Protein AF-A0A967WCG2-F1 (afdb_monomer)

Mean predicted aligned error: 3.43 Å

Structure (mmCIF, N/CA/C/O backbone):
data_AF-A0A967WCG2-F1
#
_entry.id   AF-A0A967WCG2-F1
#
loop_
_atom_site.group_PDB
_atom_site.id
_atom_site.type_symbol
_atom_site.label_atom_id
_atom_site.label_alt_id
_atom_site.label_comp_id
_atom_site.label_asym_id
_atom_site.label_entity_id
_atom_site.label_seq_id
_atom_site.pdbx_PDB_ins_code
_atom_site.Cartn_x
_atom_site.Cartn_y
_atom_site.Cartn_z
_atom_site.occupancy
_atom_site.B_iso_or_equiv
_atom_site.auth_seq_id
_atom_site.auth_comp_id
_atom_site.auth_asym_id
_atom_site.auth_atom_id
_atom_site.pdbx_PDB_model_num
ATOM 1 N N . MET A 1 1 ? -3.366 10.235 13.970 1.00 57.12 1 MET A N 1
ATOM 2 C CA . MET A 1 1 ? -2.874 9.000 13.321 1.00 57.12 1 MET A CA 1
ATOM 3 C C . MET A 1 1 ? -3.651 8.831 12.025 1.00 57.12 1 MET A C 1
ATOM 5 O O . MET A 1 1 ? -4.865 8.698 12.101 1.00 57.12 1 MET A O 1
ATOM 9 N N . ALA A 1 2 ? -3.010 8.928 10.862 1.00 83.25 2 ALA A N 1
ATOM 10 C CA . ALA A 1 2 ? -3.697 8.723 9.587 1.00 83.25 2 ALA A CA 1
ATOM 11 C C . ALA A 1 2 ? -3.702 7.225 9.241 1.00 83.25 2 ALA A C 1
ATOM 13 O O . ALA A 1 2 ? -2.675 6.559 9.354 1.00 83.25 2 ALA A O 1
ATOM 14 N N . VAL A 1 3 ? -4.855 6.692 8.840 1.00 90.69 3 VAL A N 1
ATOM 15 C CA . VAL A 1 3 ? -5.004 5.334 8.297 1.00 90.69 3 VAL A CA 1
ATOM 16 C C . VAL A 1 3 ? -5.283 5.438 6.801 1.00 90.69 3 VAL A C 1
ATOM 18 O O . VAL A 1 3 ? -5.854 6.424 6.339 1.00 90.69 3 VAL A O 1
ATOM 21 N N . CYS A 1 4 ? -4.855 4.445 6.021 1.00 95.12 4 CYS A N 1
ATOM 22 C CA . CYS A 1 4 ? -5.143 4.422 4.591 1.00 95.12 4 CYS A CA 1
ATOM 23 C C . CYS A 1 4 ? -6.662 4.444 4.361 1.00 95.12 4 CYS A C 1
ATOM 25 O O . CYS A 1 4 ? -7.371 3.564 4.843 1.00 95.12 4 CYS A O 1
ATOM 27 N N . SER A 1 5 ? -7.141 5.415 3.584 1.00 93.88 5 SER A N 1
ATOM 28 C CA . SER A 1 5 ? -8.550 5.550 3.187 1.00 93.88 5 SER A CA 1
ATOM 29 C C . SER A 1 5 ? -8.952 4.597 2.063 1.00 93.88 5 SER A C 1
ATOM 31 O O . SER A 1 5 ? -10.088 4.621 1.605 1.00 93.88 5 SER A O 1
ATOM 33 N N . GLN A 1 6 ? -8.014 3.774 1.581 1.00 95.00 6 GLN A N 1
ATOM 34 C CA . GLN A 1 6 ? -8.234 2.860 0.465 1.00 95.00 6 GLN A CA 1
ATOM 35 C C . GLN A 1 6 ? -8.649 3.589 -0.834 1.00 95.00 6 GLN A C 1
ATOM 37 O O . GLN A 1 6 ? -9.291 2.985 -1.692 1.00 95.00 6 GLN A O 1
ATOM 42 N N . CYS A 1 7 ? -8.249 4.859 -1.017 1.00 95.62 7 CYS A N 1
ATOM 43 C CA . CYS A 1 7 ? -8.609 5.677 -2.188 1.00 95.62 7 CYS A CA 1
ATOM 44 C C . CYS A 1 7 ? -8.174 5.049 -3.520 1.00 95.62 7 CYS A C 1
ATOM 46 O O . CYS A 1 7 ? -8.953 5.024 -4.463 1.00 95.62 7 CYS A O 1
ATOM 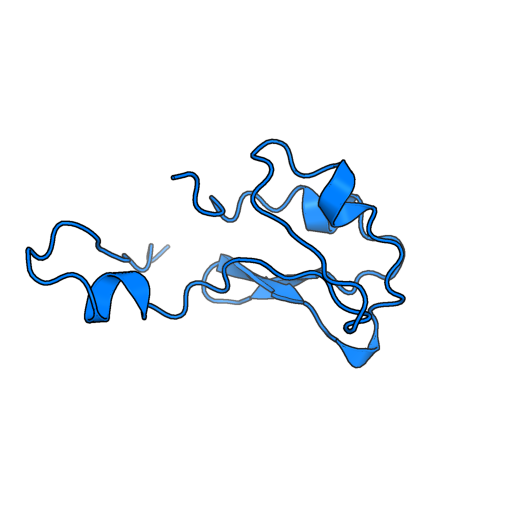48 N N . GLY A 1 8 ? -6.991 4.432 -3.564 1.00 96.44 8 GLY A N 1
ATOM 49 C CA . GLY A 1 8 ? -6.513 3.692 -4.732 1.00 96.44 8 GLY A CA 1
ATOM 50 C C . GLY A 1 8 ? -5.570 4.452 -5.659 1.00 96.44 8 GLY A C 1
ATOM 51 O O . GLY A 1 8 ? -5.076 3.821 -6.574 1.00 96.44 8 GLY A O 1
ATOM 52 N N . GLU A 1 9 ? -5.214 5.713 -5.398 1.00 97.25 9 GLU A N 1
ATOM 53 C CA . GLU A 1 9 ? -4.259 6.464 -6.249 1.00 97.25 9 GLU A CA 1
ATOM 54 C C . GLU A 1 9 ? -2.897 5.765 -6.403 1.00 97.25 9 GLU A C 1
ATOM 56 O O . GLU A 1 9 ? -2.209 5.890 -7.412 1.00 97.25 9 GLU A O 1
ATOM 61 N N . CYS A 1 10 ? -2.513 4.948 -5.418 1.00 97.88 10 CYS A N 1
ATOM 62 C CA . CYS A 1 10 ? -1.315 4.127 -5.508 1.00 97.88 10 CYS A CA 1
ATOM 63 C C . CYS A 1 10 ? -1.382 3.042 -6.603 1.00 97.88 10 CYS A C 1
ATOM 65 O O . CYS A 1 10 ? -0.332 2.588 -7.054 1.00 97.88 10 CYS A O 1
ATOM 67 N N . ILE A 1 11 ? -2.584 2.624 -7.015 1.00 98.31 11 ILE A N 1
ATOM 68 C CA . ILE A 1 11 ? -2.815 1.693 -8.128 1.00 98.31 11 ILE A CA 1
ATOM 69 C C . ILE A 1 11 ? -2.433 2.375 -9.443 1.00 98.31 11 ILE A C 1
ATOM 71 O O . ILE A 1 11 ? -1.667 1.799 -10.212 1.00 98.31 11 ILE A O 1
ATOM 75 N N . ASP A 1 12 ? -2.889 3.611 -9.652 1.00 97.38 12 ASP A N 1
ATOM 76 C CA . ASP A 1 12 ? -2.712 4.349 -10.910 1.00 97.38 12 ASP A CA 1
ATOM 77 C C . ASP A 1 12 ? -1.240 4.665 -11.206 1.00 97.38 12 ASP A C 1
ATOM 79 O O . ASP A 1 12 ? -0.816 4.698 -12.359 1.00 97.38 12 ASP A O 1
ATOM 83 N N . VAL A 1 13 ? -0.434 4.843 -10.157 1.00 98.12 13 VAL A N 1
ATOM 84 C CA . VAL A 1 13 ? 1.007 5.126 -10.270 1.00 98.12 13 VAL A CA 1
ATOM 85 C C . VAL A 1 13 ? 1.885 3.872 -10.238 1.00 98.12 13 VAL A C 1
ATOM 87 O O . VAL A 1 13 ? 3.109 3.992 -10.272 1.00 98.12 13 VAL A O 1
ATOM 90 N N . CYS A 1 14 ? 1.316 2.668 -10.103 1.00 98.38 14 CYS A N 1
ATOM 91 C CA . CYS A 1 14 ? 2.097 1.436 -9.981 1.00 98.38 14 CYS A CA 1
ATOM 92 C C . CYS A 1 14 ? 2.556 0.938 -11.364 1.00 98.38 14 CYS A C 1
ATOM 94 O O . CYS A 1 14 ? 1.749 0.360 -12.093 1.00 98.38 14 CYS A O 1
ATOM 96 N N . PRO A 1 15 ? 3.852 1.049 -11.724 1.00 97.88 15 PRO A N 1
ATOM 97 C CA . PRO A 1 15 ? 4.303 0.743 -13.084 1.00 97.88 15 PRO A CA 1
ATOM 98 C C . PRO A 1 15 ? 4.224 -0.749 -13.435 1.00 97.88 15 PRO A C 1
ATOM 100 O O . PRO A 1 15 ? 4.202 -1.103 -14.609 1.00 97.88 15 PRO A O 1
ATOM 103 N N . THR A 1 16 ? 4.189 -1.637 -12.436 1.00 98.06 16 THR A N 1
ATOM 104 C CA . THR A 1 16 ? 4.109 -3.091 -12.647 1.00 98.06 16 THR A CA 1
ATOM 105 C C . THR A 1 16 ? 2.696 -3.651 -12.501 1.00 98.06 16 THR A C 1
ATOM 107 O O . THR A 1 16 ? 2.497 -4.851 -12.675 1.00 98.06 16 THR A O 1
ATOM 110 N N . GLY A 1 17 ? 1.712 -2.822 -12.132 1.00 97.81 17 GLY A N 1
ATOM 111 C CA . GLY A 1 17 ? 0.358 -3.293 -11.822 1.00 97.81 17 GLY A CA 1
ATOM 112 C C . GLY A 1 17 ? 0.282 -4.208 -10.589 1.00 97.81 17 GLY A C 1
ATOM 113 O O . GLY A 1 17 ? -0.659 -4.989 -10.447 1.00 97.81 17 GLY A O 1
ATOM 114 N N . ALA A 1 18 ? 1.269 -4.148 -9.684 1.00 98.44 18 ALA A N 1
ATOM 115 C CA . ALA A 1 18 ? 1.288 -4.967 -8.470 1.00 98.44 18 ALA A CA 1
ATOM 116 C C . ALA A 1 18 ? 0.207 -4.567 -7.450 1.00 98.44 18 ALA A C 1
ATOM 118 O O . ALA A 1 18 ? -0.161 -5.380 -6.600 1.00 98.44 18 ALA A O 1
ATOM 119 N N . LEU A 1 19 ? -0.293 -3.332 -7.504 1.00 98.38 19 LEU A N 1
ATOM 120 C CA . LEU A 1 19 ? -1.370 -2.842 -6.646 1.00 98.38 19 LEU A CA 1
ATOM 121 C C . LEU A 1 19 ? -2.726 -3.020 -7.334 1.00 98.38 19 LEU A C 1
ATOM 123 O O . LEU A 1 19 ? -2.870 -2.729 -8.515 1.00 98.38 19 LEU A O 1
ATOM 127 N N . TYR A 1 20 ? -3.724 -3.501 -6.595 1.00 98.00 20 TYR A N 1
ATOM 128 C CA . TYR A 1 20 ? -5.069 -3.752 -7.121 1.00 98.00 20 TYR A CA 1
ATOM 129 C C . TYR A 1 20 ? -6.120 -3.654 -6.016 1.00 98.00 20 TYR A C 1
ATOM 131 O O . TYR A 1 20 ? -5.799 -3.784 -4.836 1.00 98.00 20 TYR A O 1
ATOM 139 N N . ARG A 1 21 ? -7.386 -3.450 -6.384 1.00 97.38 21 ARG A N 1
ATOM 140 C CA . ARG A 1 21 ? -8.512 -3.481 -5.443 1.00 97.38 21 ARG A CA 1
ATOM 141 C C . ARG A 1 21 ? -9.124 -4.881 -5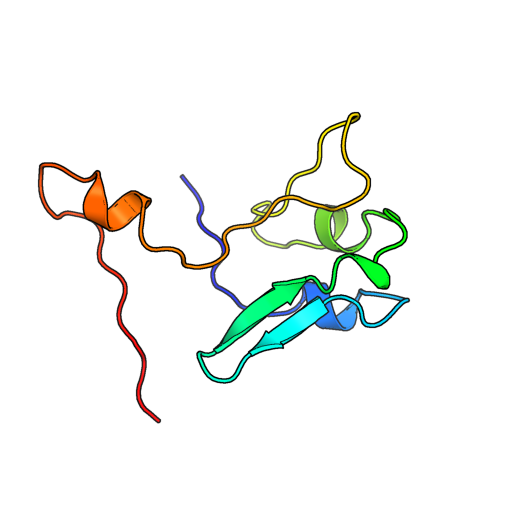.408 1.00 97.38 21 ARG A C 1
ATOM 143 O O . ARG A 1 21 ? -9.422 -5.444 -6.459 1.00 97.38 21 ARG A O 1
ATOM 150 N N . ASP A 1 22 ? -9.276 -5.456 -4.218 1.00 95.75 22 ASP A N 1
ATOM 151 C CA . ASP A 1 22 ? -9.962 -6.739 -4.043 1.00 95.75 22 ASP A CA 1
ATOM 152 C C . ASP A 1 22 ? -11.494 -6.579 -4.010 1.00 95.75 22 ASP A C 1
ATOM 154 O O . ASP A 1 22 ? -12.031 -5.471 -4.057 1.00 95.75 22 ASP A O 1
ATOM 158 N N . LYS A 1 23 ? -12.211 -7.707 -3.924 1.00 92.81 23 LYS A N 1
ATOM 159 C CA . LYS A 1 23 ? -13.684 -7.729 -3.885 1.00 92.81 23 LYS A CA 1
ATOM 160 C C . LYS A 1 23 ? -14.278 -7.032 -2.655 1.00 92.81 23 LYS A C 1
ATOM 162 O O . LYS A 1 23 ? -15.439 -6.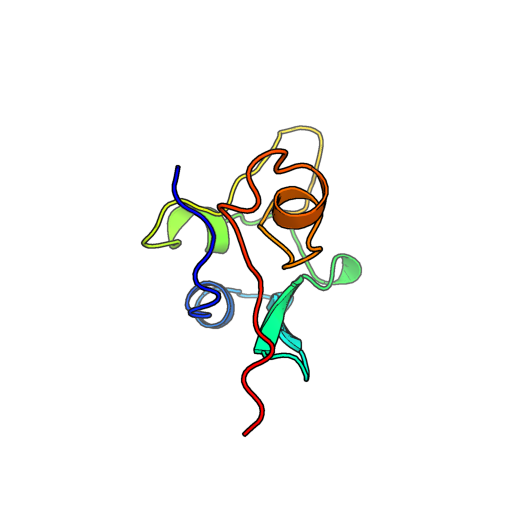654 -2.696 1.00 92.81 23 LYS A O 1
ATOM 167 N N . ALA A 1 24 ? -13.502 -6.869 -1.584 1.00 90.94 24 ALA A N 1
ATOM 168 C CA . ALA A 1 24 ? -13.908 -6.154 -0.377 1.00 90.94 24 ALA A CA 1
ATOM 169 C C . ALA A 1 24 ? -13.562 -4.654 -0.448 1.00 90.94 24 ALA A C 1
ATOM 171 O O . ALA A 1 24 ? -13.648 -3.946 0.553 1.00 90.94 24 ALA A O 1
ATOM 172 N N . GLY A 1 25 ? -13.118 -4.161 -1.609 1.00 92.88 25 GLY A N 1
ATOM 173 C CA . GLY A 1 25 ? -12.725 -2.769 -1.798 1.00 92.88 25 GLY A CA 1
ATOM 174 C C . GLY A 1 25 ? -11.348 -2.4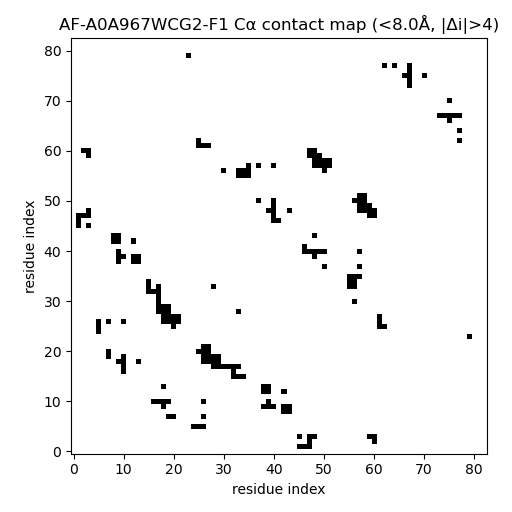33 -1.222 1.00 92.88 25 GLY A C 1
ATOM 175 O O . GLY A 1 25 ? -10.935 -1.271 -1.274 1.00 92.88 25 GLY A O 1
ATOM 176 N N . VAL A 1 26 ? -10.599 -3.410 -0.705 1.00 95.38 26 VAL A N 1
ATOM 177 C CA . VAL A 1 26 ? -9.295 -3.181 -0.081 1.00 95.38 26 VAL A CA 1
ATOM 178 C C . VAL A 1 26 ? -8.215 -3.167 -1.161 1.00 95.38 26 VAL A C 1
ATOM 180 O O . VAL A 1 26 ? -8.083 -4.097 -1.950 1.00 95.38 26 VAL A O 1
ATOM 183 N N . VAL A 1 27 ? -7.402 -2.112 -1.190 1.00 97.12 27 VAL A N 1
ATOM 184 C CA . VAL A 1 27 ? -6.193 -2.056 -2.009 1.00 97.12 27 VAL A CA 1
ATOM 185 C C . VAL A 1 27 ? -5.165 -3.046 -1.458 1.00 97.12 27 VAL A C 1
ATOM 187 O O . VAL A 1 27 ? -4.741 -2.936 -0.303 1.00 97.12 27 VAL A O 1
ATOM 190 N N . ARG A 1 28 ? -4.766 -4.010 -2.282 1.00 97.88 28 ARG A N 1
ATOM 191 C CA . ARG A 1 28 ? -3.815 -5.086 -1.990 1.00 97.88 28 ARG A CA 1
ATOM 192 C C . ARG A 1 28 ? -2.572 -4.949 -2.854 1.00 97.88 28 ARG A C 1
ATOM 194 O O . ARG A 1 28 ? -2.619 -4.379 -3.939 1.00 97.88 28 ARG A O 1
ATOM 201 N N . LEU A 1 29 ? -1.477 -5.532 -2.373 1.00 97.94 29 LEU A N 1
ATOM 202 C CA . LEU A 1 29 ? -0.220 -5.651 -3.100 1.00 97.94 29 LEU A CA 1
ATOM 203 C C . LEU A 1 29 ? 0.036 -7.117 -3.453 1.00 97.94 29 LEU A C 1
ATOM 205 O O . LEU A 1 29 ? 0.062 -7.989 -2.583 1.00 97.94 29 LEU A O 1
ATOM 209 N N . LYS A 1 30 ? 0.277 -7.385 -4.730 1.00 98.06 30 LYS A N 1
ATOM 210 C CA . LYS A 1 30 ? 0.750 -8.670 -5.229 1.00 98.06 30 LYS A CA 1
ATOM 211 C C . LYS A 1 30 ? 2.277 -8.688 -5.170 1.00 98.06 30 LYS A C 1
ATOM 213 O O . LYS A 1 30 ? 2.947 -8.260 -6.102 1.00 98.06 30 LYS A O 1
ATOM 218 N N . LYS A 1 31 ? 2.812 -9.189 -4.054 1.00 96.88 31 LYS A N 1
ATOM 219 C CA . LYS A 1 31 ? 4.249 -9.170 -3.726 1.00 96.88 31 LYS A CA 1
ATOM 220 C C . LYS A 1 31 ? 5.163 -9.628 -4.866 1.00 96.88 31 LYS A C 1
ATOM 222 O O . LYS A 1 31 ? 6.090 -8.919 -5.218 1.00 96.88 31 LYS A O 1
ATOM 227 N N . LYS A 1 32 ? 4.820 -10.747 -5.513 1.00 97.69 32 LYS A N 1
ATOM 228 C CA . LYS A 1 32 ? 5.595 -11.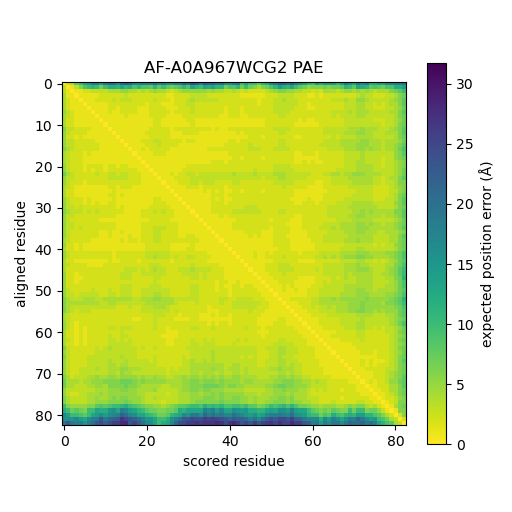328 -6.624 1.00 97.69 32 LYS A CA 1
ATOM 229 C C . LYS A 1 32 ? 5.800 -10.408 -7.839 1.00 97.69 32 LYS A C 1
ATOM 231 O O . LYS A 1 32 ? 6.726 -10.638 -8.600 1.00 97.69 32 LYS A O 1
ATOM 236 N N . ASP A 1 33 ? 4.944 -9.401 -8.016 1.00 98.19 33 ASP A N 1
ATOM 237 C CA . ASP A 1 33 ? 5.005 -8.464 -9.146 1.00 98.19 33 ASP A CA 1
ATOM 238 C C . ASP A 1 33 ? 5.548 -7.085 -8.700 1.00 98.19 33 ASP A C 1
ATOM 240 O O . ASP A 1 33 ? 5.686 -6.161 -9.505 1.00 98.19 33 ASP A O 1
ATOM 244 N N . CYS A 1 34 ? 5.835 -6.910 -7.405 1.00 98.19 34 CYS A N 1
ATOM 245 C CA . CYS A 1 34 ? 6.385 -5.679 -6.855 1.00 98.19 34 CYS A CA 1
ATOM 246 C C . CYS A 1 34 ? 7.906 -5.658 -7.022 1.00 98.19 34 CYS A C 1
ATOM 248 O O . CYS A 1 34 ? 8.600 -6.565 -6.579 1.00 98.19 34 CYS A O 1
ATOM 250 N N . VAL A 1 35 ? 8.423 -4.583 -7.612 1.00 97.88 35 VAL A N 1
ATOM 251 C CA . VAL A 1 35 ? 9.868 -4.387 -7.830 1.00 97.88 35 VAL A CA 1
ATOM 252 C C . VAL A 1 35 ? 10.499 -3.404 -6.841 1.00 97.88 35 VAL A C 1
ATOM 254 O O . VAL A 1 35 ? 11.636 -2.995 -7.028 1.00 97.88 35 VAL A O 1
ATOM 257 N N . GLY A 1 36 ? 9.753 -2.958 -5.824 1.00 97.31 36 GLY A N 1
ATOM 258 C CA . GLY A 1 36 ? 10.272 -2.032 -4.813 1.00 97.31 36 GLY A CA 1
ATOM 259 C C . GLY A 1 36 ? 10.642 -0.638 -5.334 1.00 97.31 36 GLY A C 1
ATOM 260 O O . GLY A 1 36 ? 11.495 0.019 -4.758 1.00 97.31 36 GLY A O 1
ATOM 261 N N . CYS A 1 37 ? 10.001 -0.147 -6.403 1.00 97.81 37 CYS A N 1
ATOM 262 C CA . CYS A 1 37 ? 10.264 1.202 -6.939 1.00 97.81 37 CYS A CA 1
ATOM 263 C C . CYS A 1 37 ? 9.785 2.349 -6.028 1.00 97.81 37 CYS A C 1
ATOM 265 O O . CYS A 1 37 ? 10.136 3.502 -6.253 1.00 97.81 37 CYS A O 1
ATOM 267 N N . LEU A 1 38 ? 8.943 2.041 -5.035 1.00 97.69 38 LEU A N 1
ATOM 268 C CA . LEU A 1 38 ? 8.395 2.975 -4.046 1.00 97.69 38 LEU A CA 1
ATOM 269 C C . LEU A 1 38 ? 7.625 4.188 -4.609 1.00 97.69 38 LEU A C 1
ATOM 271 O O . LEU A 1 38 ? 7.244 5.060 -3.831 1.00 97.69 38 LEU A O 1
ATOM 275 N N . SER A 1 39 ? 7.276 4.229 -5.902 1.00 97.94 39 SER A N 1
ATOM 276 C CA . SER A 1 39 ? 6.440 5.304 -6.477 1.00 97.94 39 SER A CA 1
ATOM 277 C C . SER A 1 39 ? 5.148 5.487 -5.682 1.00 9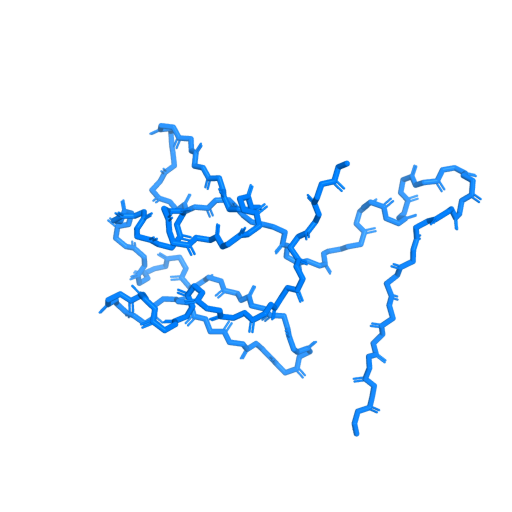7.94 39 SER A C 1
ATOM 279 O O . SER A 1 39 ? 4.783 6.582 -5.277 1.00 97.94 39 SER A O 1
ATOM 281 N N . CYS A 1 40 ? 4.506 4.375 -5.347 1.00 98.19 40 CYS A N 1
ATOM 282 C CA . CYS A 1 40 ? 3.290 4.351 -4.555 1.00 98.19 40 CYS A CA 1
ATOM 283 C C . CYS A 1 40 ? 3.447 4.936 -3.129 1.00 98.19 40 CYS A C 1
ATOM 285 O O . CYS A 1 40 ? 2.472 5.443 -2.577 1.00 98.19 40 CYS A O 1
ATOM 287 N N . VAL A 1 41 ? 4.651 4.900 -2.544 1.00 97.75 41 VAL A N 1
ATOM 288 C CA . VAL A 1 41 ? 4.962 5.556 -1.263 1.00 97.75 41 VAL A CA 1
ATOM 289 C C . VAL A 1 41 ? 5.042 7.067 -1.459 1.00 97.75 41 VAL A C 1
ATOM 291 O O . VAL A 1 41 ? 4.370 7.804 -0.745 1.00 97.75 41 VAL A O 1
ATOM 294 N N . GLY A 1 42 ? 5.806 7.522 -2.457 1.00 97.00 42 GLY A N 1
ATOM 295 C CA . GLY A 1 42 ? 6.000 8.951 -2.730 1.00 97.00 42 GLY A CA 1
ATOM 296 C C . GLY A 1 42 ? 4.733 9.681 -3.188 1.00 97.00 42 GLY A C 1
ATOM 297 O O . GLY A 1 42 ? 4.536 10.837 -2.836 1.00 97.00 42 GLY A O 1
ATOM 298 N N . PHE A 1 43 ? 3.855 9.003 -3.930 1.00 96.94 43 PHE A N 1
ATOM 299 C CA . PHE A 1 43 ? 2.606 9.577 -4.445 1.00 96.94 43 PHE A CA 1
ATOM 300 C C . PHE A 1 43 ? 1.416 9.450 -3.483 1.00 96.94 43 PHE A C 1
ATOM 302 O O . PHE A 1 43 ? 0.334 9.929 -3.799 1.00 96.94 43 PHE A O 1
ATOM 309 N N . CYS A 1 44 ? 1.562 8.799 -2.323 1.00 97.50 44 CYS A N 1
ATOM 310 C CA . CYS A 1 44 ? 0.438 8.620 -1.405 1.00 97.50 44 CYS A CA 1
ATOM 311 C C . CYS A 1 44 ? 0.012 9.972 -0.795 1.00 97.50 44 CYS A C 1
ATOM 313 O O . CYS A 1 44 ? 0.745 10.508 0.039 1.00 97.50 44 CYS A O 1
ATOM 315 N N . PRO A 1 45 ? -1.193 10.492 -1.100 1.00 95.62 45 PRO A N 1
ATOM 316 C CA . PRO A 1 45 ? -1.596 11.840 -0.687 1.00 95.62 45 PRO A CA 1
ATOM 317 C C . PRO A 1 45 ? -1.767 11.975 0.830 1.00 95.62 45 PRO A C 1
ATOM 319 O O . PRO A 1 45 ? -1.668 13.066 1.381 1.00 95.62 45 PRO A O 1
ATOM 322 N N . THR A 1 46 ? -2.019 10.862 1.524 1.00 95.44 46 THR A N 1
ATOM 323 C CA . THR A 1 46 ? -2.187 10.829 2.982 1.00 95.44 46 THR A CA 1
ATOM 324 C C . THR A 1 46 ? -0.932 10.377 3.727 1.00 95.44 46 THR A C 1
ATOM 326 O O . THR A 1 46 ? -0.980 10.258 4.949 1.00 95.44 46 THR A O 1
ATOM 329 N N . ALA A 1 47 ? 0.171 10.096 3.019 1.00 95.56 47 ALA A N 1
ATOM 330 C CA . ALA A 1 47 ? 1.416 9.575 3.593 1.00 95.56 47 ALA A CA 1
ATOM 331 C C . ALA A 1 47 ? 1.210 8.339 4.504 1.00 95.56 47 ALA A C 1
ATOM 333 O O . ALA A 1 47 ? 1.834 8.198 5.555 1.00 95.56 47 ALA A O 1
ATOM 334 N N . THR A 1 48 ? 0.305 7.435 4.102 1.00 96.31 48 THR A N 1
ATOM 335 C CA . THR A 1 48 ? -0.047 6.201 4.847 1.00 96.31 48 THR A CA 1
ATOM 336 C C . THR A 1 48 ? 0.557 4.927 4.249 1.00 96.31 48 THR A C 1
ATOM 338 O O . THR A 1 48 ? 0.204 3.809 4.641 1.00 96.31 48 THR A O 1
ATOM 341 N N . MET A 1 49 ? 1.454 5.094 3.280 1.00 96.06 49 MET A N 1
ATOM 342 C CA . MET A 1 49 ? 2.284 4.041 2.707 1.00 96.06 49 MET A CA 1
ATOM 343 C C . MET A 1 49 ? 3.710 4.251 3.202 1.00 96.06 49 MET A C 1
ATOM 345 O O . MET A 1 49 ? 4.223 5.364 3.156 1.00 96.06 49 MET A O 1
ATOM 349 N N . TYR A 1 50 ? 4.336 3.183 3.671 1.00 95.69 50 TYR A N 1
ATOM 350 C CA . TYR A 1 50 ? 5.661 3.201 4.278 1.00 95.69 50 TYR A CA 1
ATOM 351 C C . TYR A 1 50 ? 6.572 2.201 3.573 1.00 95.69 50 TYR A C 1
ATOM 353 O O . TYR A 1 50 ? 6.125 1.380 2.772 1.00 95.69 50 TYR A O 1
ATOM 361 N N . TYR A 1 51 ? 7.856 2.249 3.889 1.00 96.75 51 TYR A N 1
ATOM 362 C CA . TYR A 1 51 ? 8.838 1.264 3.457 1.00 96.75 51 TYR A CA 1
ATOM 363 C C . TYR A 1 51 ? 9.861 1.062 4.573 1.00 96.75 51 TYR A C 1
ATOM 365 O O . TYR A 1 51 ? 9.962 1.880 5.490 1.00 96.75 51 TYR A O 1
ATOM 373 N N . HIS A 1 52 ? 10.600 -0.035 4.501 1.00 97.12 52 HIS A N 1
ATOM 374 C CA . HIS A 1 52 ? 11.702 -0.335 5.403 1.00 97.12 52 HIS A CA 1
ATOM 375 C C . HIS A 1 52 ? 12.808 -1.013 4.595 1.00 97.12 52 HIS A C 1
ATOM 377 O O . HIS A 1 52 ? 12.501 -1.774 3.683 1.00 97.12 52 HIS A O 1
ATOM 383 N N . ALA A 1 53 ? 14.075 -0.733 4.908 1.00 95.62 53 ALA A N 1
ATOM 384 C CA . ALA A 1 53 ? 15.218 -1.151 4.087 1.00 95.62 53 ALA A CA 1
ATOM 385 C C . ALA A 1 53 ? 15.332 -2.678 3.913 1.00 95.62 53 ALA A C 1
ATOM 387 O O . ALA A 1 53 ? 15.788 -3.147 2.876 1.00 95.62 53 ALA A O 1
ATOM 388 N N . ASP A 1 54 ? 14.862 -3.442 4.900 1.00 97.31 54 ASP A N 1
ATOM 389 C CA . ASP A 1 54 ? 14.883 -4.912 4.872 1.00 97.31 54 ASP A CA 1
ATOM 390 C C . ASP A 1 54 ? 13.805 -5.546 3.972 1.00 97.31 54 ASP A C 1
ATOM 392 O O . ASP A 1 54 ? 13.784 -6.766 3.810 1.00 97.31 54 ASP A O 1
ATOM 396 N N . TYR A 1 55 ? 12.890 -4.755 3.403 1.00 95.88 55 TYR A N 1
ATOM 397 C CA . TYR A 1 55 ? 11.786 -5.259 2.586 1.00 95.88 55 TYR A CA 1
ATOM 398 C C . TYR A 1 55 ? 11.769 -4.600 1.210 1.00 95.88 55 TYR A C 1
ATOM 400 O O . TYR A 1 55 ? 11.890 -3.384 1.076 1.00 95.88 55 TYR A O 1
ATOM 408 N N . VAL A 1 56 ? 11.548 -5.417 0.178 1.00 96.62 56 VAL A N 1
ATOM 409 C CA . VAL A 1 56 ? 11.323 -4.924 -1.188 1.00 96.62 56 VAL A CA 1
ATOM 410 C C . VAL A 1 56 ? 9.952 -4.256 -1.282 1.00 96.62 56 VAL A C 1
ATOM 412 O O . VAL A 1 56 ? 9.781 -3.242 -1.958 1.00 96.62 56 VAL A O 1
ATOM 415 N N . GLU A 1 57 ? 8.949 -4.822 -0.615 1.00 97.94 57 GLU A N 1
ATOM 416 C CA . GLU A 1 57 ? 7.577 -4.347 -0.707 1.00 97.94 57 GLU A CA 1
ATOM 417 C C . GLU A 1 57 ? 7.271 -3.176 0.236 1.00 97.94 57 GLU A C 1
ATOM 419 O O . GLU A 1 57 ? 7.704 -3.167 1.391 1.00 97.94 57 GLU A O 1
ATOM 424 N N . PRO A 1 58 ? 6.428 -2.221 -0.199 1.00 97.44 58 PRO A N 1
ATOM 425 C CA . PRO A 1 58 ? 5.914 -1.191 0.687 1.00 97.44 58 PRO A CA 1
ATOM 426 C C . PRO A 1 58 ? 4.958 -1.778 1.735 1.00 97.44 58 PRO A C 1
ATOM 428 O O . PRO A 1 58 ? 4.228 -2.747 1.502 1.00 97.44 58 PRO A O 1
ATOM 431 N N . ILE A 1 59 ? 4.906 -1.114 2.883 1.00 95.88 59 ILE A N 1
ATOM 432 C CA . ILE A 1 59 ? 4.018 -1.417 4.002 1.00 95.88 59 ILE A CA 1
ATOM 433 C C . ILE A 1 59 ? 2.808 -0.483 3.915 1.00 95.88 59 ILE A C 1
ATOM 435 O O . ILE A 1 59 ? 2.949 0.737 3.860 1.00 95.88 59 ILE A O 1
ATOM 439 N N . LYS A 1 60 ? 1.596 -1.041 3.942 1.00 94.44 60 LYS A N 1
ATOM 440 C CA . LYS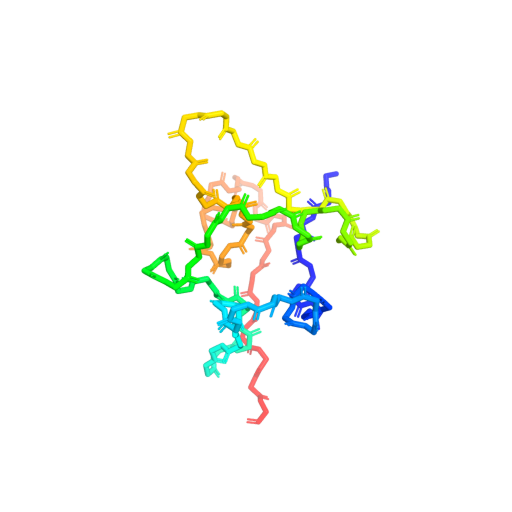 A 1 60 ? 0.349 -0.267 4.027 1.00 94.44 60 LYS A CA 1
ATOM 441 C C . LYS A 1 60 ? -0.676 -0.963 4.907 1.00 94.44 60 LYS A C 1
ATOM 443 O O . LYS A 1 60 ? -0.628 -2.177 5.085 1.00 94.44 60 LYS A O 1
ATOM 448 N N . CYS A 1 61 ? -1.664 -0.207 5.383 1.00 95.44 61 CYS A N 1
ATOM 449 C CA . CYS A 1 61 ? -2.861 -0.792 5.990 1.00 95.44 61 CYS A CA 1
ATOM 450 C C . CYS A 1 61 ? -3.535 -1.763 5.006 1.00 95.44 61 CYS A C 1
ATOM 452 O O . CYS A 1 61 ? -3.749 -1.418 3.845 1.00 95.44 61 CYS A O 1
ATOM 454 N N . ILE A 1 62 ? -3.875 -2.963 5.470 1.00 95.06 62 ILE A N 1
ATOM 455 C CA . ILE A 1 62 ? -4.531 -4.014 4.676 1.00 95.06 62 ILE A CA 1
ATOM 456 C C . ILE A 1 62 ? -5.949 -4.326 5.177 1.00 95.06 62 ILE A C 1
ATOM 458 O O . ILE A 1 62 ? -6.477 -5.403 4.898 1.00 95.06 62 ILE A O 1
ATOM 462 N N . SER A 1 63 ? -6.524 -3.416 5.968 1.00 94.56 63 SER A N 1
ATOM 463 C CA . SER A 1 63 ? -7.832 -3.564 6.616 1.00 94.56 63 SER A CA 1
ATOM 464 C C . SER A 1 63 ? -7.987 -4.898 7.364 1.00 94.56 63 SER A C 1
ATOM 466 O O . SER A 1 63 ? -9.001 -5.571 7.236 1.00 94.56 63 SER A O 1
ATOM 468 N N . CYS A 1 64 ? -6.964 -5.313 8.124 1.00 94.69 64 CYS A N 1
ATOM 469 C CA . CYS A 1 64 ? -6.974 -6.599 8.837 1.00 94.69 64 CYS A CA 1
ATOM 470 C C . CYS A 1 64 ? -7.791 -6.601 10.139 1.00 94.69 64 CYS A C 1
ATOM 472 O O . CYS A 1 64 ? -8.010 -7.667 10.702 1.00 94.69 64 CYS A O 1
ATOM 474 N N . GLY A 1 65 ? -8.193 -5.436 10.654 1.00 93.94 65 GLY A N 1
ATOM 475 C CA . GLY A 1 65 ? -8.987 -5.337 11.884 1.00 93.94 65 GLY A CA 1
ATOM 476 C C . GLY A 1 65 ? -8.228 -5.564 13.191 1.00 93.94 65 GLY A C 1
ATOM 477 O O . GLY A 1 65 ? -8.839 -5.565 14.252 1.00 93.94 65 GLY A O 1
ATOM 478 N N . LEU A 1 66 ? -6.897 -5.691 13.176 1.00 95.06 66 LEU A N 1
ATOM 479 C CA . LEU A 1 66 ? -6.143 -5.745 14.435 1.00 95.06 66 LEU A CA 1
ATOM 480 C C . LEU A 1 66 ? -6.325 -4.462 15.258 1.00 95.06 66 LEU A C 1
ATOM 482 O O . LEU A 1 66 ? -6.530 -4.538 16.459 1.00 95.06 66 LEU A O 1
ATOM 486 N N . CYS A 1 67 ? -6.355 -3.286 14.622 1.00 94.25 67 CYS A N 1
ATOM 487 C CA . CYS A 1 67 ? -6.588 -2.028 15.337 1.00 94.25 67 CYS A CA 1
ATOM 488 C C . CYS A 1 67 ? -7.958 -1.961 16.032 1.00 94.25 67 CYS A C 1
ATOM 490 O O . CYS A 1 67 ? -8.049 -1.383 17.109 1.00 94.25 67 CYS A O 1
ATOM 492 N N . THR A 1 68 ? -9.007 -2.550 15.448 1.00 94.75 68 THR A N 1
ATOM 493 C CA . THR A 1 68 ? -10.337 -2.606 16.073 1.00 94.75 68 THR A CA 1
ATOM 494 C C . THR A 1 68 ? -10.359 -3.633 17.195 1.00 94.75 68 THR A C 1
ATOM 496 O O . THR A 1 68 ? -10.897 -3.360 18.261 1.00 94.75 68 THR A O 1
ATOM 499 N N . LYS A 1 69 ? -9.732 -4.796 16.978 1.00 96.12 69 LYS A N 1
ATOM 500 C CA . LYS A 1 69 ? -9.650 -5.878 17.964 1.00 96.12 69 LYS A CA 1
ATOM 501 C C . LYS A 1 69 ? -8.894 -5.460 19.227 1.00 96.12 69 LYS A C 1
ATOM 503 O O . LYS A 1 69 ? -9.324 -5.795 20.323 1.00 96.12 69 LYS A O 1
ATOM 508 N N . GLU A 1 70 ? -7.786 -4.742 19.070 1.00 96.69 70 GLU A N 1
ATOM 509 C CA . GLU A 1 70 ? -6.939 -4.308 20.187 1.00 96.69 70 GLU A CA 1
ATOM 510 C C . GLU A 1 70 ? -7.461 -3.040 20.884 1.00 96.69 70 GLU A C 1
ATOM 512 O O . GLU A 1 70 ? -6.901 -2.629 21.896 1.00 96.69 70 GLU A O 1
ATOM 517 N N . CYS A 1 71 ? -8.505 -2.380 20.366 1.00 96.31 71 CYS A N 1
ATOM 518 C CA . CYS A 1 71 ? -9.016 -1.139 20.945 1.00 96.31 71 CYS A CA 1
ATOM 519 C C . CYS A 1 71 ? -9.864 -1.426 22.202 1.00 96.31 71 CYS A C 1
ATOM 521 O O . CYS A 1 71 ? -11.005 -1.872 22.069 1.00 96.31 71 CYS A O 1
ATOM 523 N N . PRO A 1 72 ? -9.387 -1.112 23.424 1.00 96.88 72 PRO A N 1
ATOM 524 C CA . PRO A 1 72 ? -10.084 -1.491 24.658 1.00 96.88 72 PRO A CA 1
ATOM 525 C C . PRO A 1 72 ? -11.379 -0.703 24.886 1.00 96.88 72 PRO A C 1
ATOM 527 O O . PRO A 1 72 ? -12.252 -1.141 25.628 1.00 96.88 72 PRO A 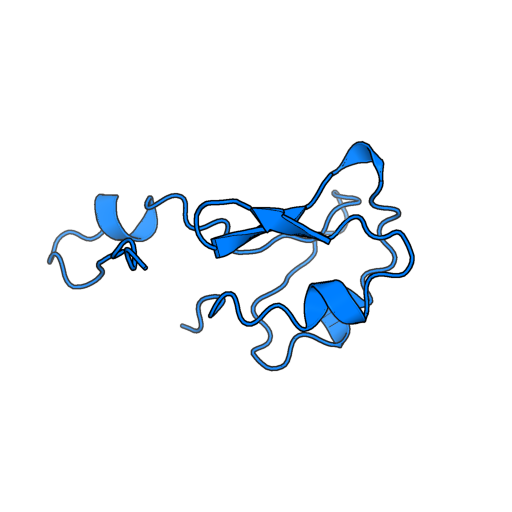O 1
ATOM 530 N N . THR A 1 73 ? -11.505 0.471 24.264 1.00 97.50 73 THR A N 1
ATOM 531 C CA . THR A 1 73 ? -12.675 1.348 24.391 1.00 97.50 73 THR A CA 1
ATOM 532 C C . THR A 1 73 ? -13.701 1.143 23.280 1.00 97.50 73 THR A C 1
ATOM 534 O O . THR A 1 73 ? -14.770 1.743 23.337 1.00 97.50 73 THR A O 1
ATOM 537 N N . GLY A 1 74 ? -13.386 0.350 22.249 1.00 94.94 74 GLY A N 1
ATOM 538 C CA . GLY A 1 74 ? -14.251 0.190 21.076 1.00 94.94 74 GLY A CA 1
ATOM 539 C C . GLY A 1 74 ? -14.365 1.443 20.196 1.00 94.94 74 GLY A C 1
ATOM 540 O O . GLY A 1 74 ? -15.299 1.553 19.411 1.00 94.94 74 GLY A O 1
ATOM 541 N N . ALA A 1 75 ? -13.430 2.393 20.302 1.00 95.44 75 ALA A N 1
ATOM 542 C CA . ALA A 1 75 ? -13.472 3.657 19.559 1.00 95.44 75 ALA A CA 1
ATOM 543 C C . ALA A 1 75 ? -13.174 3.523 18.051 1.00 95.44 75 ALA A C 1
ATOM 545 O O . ALA A 1 75 ? -13.336 4.488 17.306 1.00 95.44 75 ALA A O 1
ATOM 546 N N . ILE A 1 76 ? -12.697 2.360 17.599 1.00 92.69 76 ILE A N 1
ATOM 547 C CA . ILE A 1 76 ? -12.315 2.104 16.207 1.00 92.69 76 ILE A CA 1
ATOM 548 C C . ILE A 1 76 ? -13.170 0.956 15.676 1.00 92.69 76 ILE A C 1
ATOM 550 O O . ILE A 1 76 ? -13.194 -0.124 16.267 1.00 92.69 76 ILE A O 1
ATOM 554 N N . THR A 1 77 ? -13.807 1.162 14.526 1.00 91.62 77 THR A N 1
ATOM 555 C CA . THR A 1 77 ? -14.627 0.160 13.834 1.00 91.62 77 THR A CA 1
ATOM 556 C C . THR A 1 77 ? -14.180 -0.008 12.379 1.00 91.62 77 THR A C 1
ATOM 558 O O . THR A 1 77 ? -13.507 0.854 11.810 1.00 91.62 77 THR A O 1
ATOM 561 N N . ILE A 1 78 ? -14.514 -1.153 11.777 1.00 90.06 78 ILE A N 1
ATOM 562 C CA . ILE A 1 78 ? -14.385 -1.407 10.337 1.00 90.06 78 ILE A CA 1
ATOM 563 C C . ILE A 1 78 ? -15.742 -1.903 9.854 1.00 90.06 78 ILE A C 1
ATOM 565 O O . ILE A 1 78 ? -16.243 -2.913 10.346 1.00 90.06 78 ILE A O 1
ATOM 569 N N . GLU A 1 79 ? -16.309 -1.205 8.879 1.00 84.19 79 GLU A N 1
ATOM 570 C CA . GLU A 1 79 ? -17.584 -1.550 8.259 1.00 84.19 79 GLU A CA 1
ATOM 571 C C . GLU A 1 79 ? -17.343 -2.066 6.842 1.00 84.19 79 GLU A C 1
ATOM 573 O O . GLU A 1 79 ? -16.540 -1.515 6.085 1.00 84.19 79 GLU A O 1
ATOM 578 N N . VAL A 1 80 ? -18.037 -3.142 6.475 1.00 76.69 80 VAL A N 1
ATOM 579 C CA . VAL A 1 80 ? -18.065 -3.613 5.091 1.00 76.69 80 VAL A CA 1
ATOM 580 C C . VAL A 1 80 ? -19.192 -2.867 4.396 1.00 76.69 80 VAL A C 1
ATOM 582 O O . VAL A 1 80 ? -20.365 -3.147 4.638 1.00 76.69 80 VAL A O 1
ATOM 585 N N . LEU A 1 81 ? -18.836 -1.910 3.541 1.00 65.88 81 LEU A N 1
ATOM 586 C CA . LEU A 1 81 ? -19.806 -1.240 2.683 1.00 65.88 81 LEU A CA 1
ATOM 587 C C . LEU A 1 81 ? -20.313 -2.263 1.663 1.00 65.88 81 LEU A C 1
ATOM 589 O O . LEU A 1 81 ? -19.609 -2.633 0.724 1.00 65.88 81 LEU A O 1
ATOM 593 N N . SER A 1 82 ? -21.516 -2.772 1.910 1.00 59.84 82 SER A N 1
ATOM 594 C CA . SER A 1 82 ? -22.259 -3.604 0.972 1.00 59.84 82 SER A CA 1
ATOM 595 C C . SER A 1 82 ? -22.881 -2.672 -0.062 1.00 59.84 82 SER A C 1
ATOM 597 O O . SER A 1 82 ? -23.774 -1.892 0.259 1.00 59.84 82 SER A O 1
ATOM 599 N 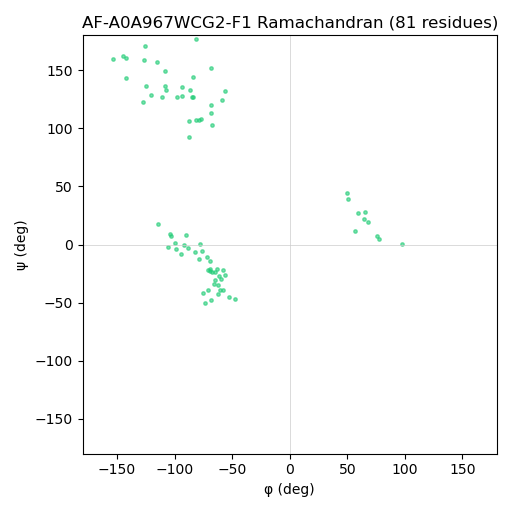N . GLY A 1 83 ? -22.330 -2.701 -1.275 1.00 54.25 83 GLY A N 1
ATOM 600 C CA . GLY A 1 83 ? -23.033 -2.253 -2.475 1.00 54.25 83 GLY A CA 1
ATOM 601 C C . GLY A 1 83 ? -23.973 -3.342 -2.960 1.00 54.25 83 GLY A C 1
ATOM 602 O O . GLY A 1 83 ? -23.569 -4.526 -2.867 1.00 54.25 83 GLY A O 1
#

pLDDT: mean 93.89, std 8.54, range [54.25, 98.44]

Foldseek 3Di:
DDADPLPCVLCVQQPQSQWDADPQSFIDGNQVSQQLPCSSCVPPPRNQWADDPVDSDIDHDRVPCPVCVPDPVNPDDDDRPDD

Nearest PDB structures (foldseek):
  2ivf-assembly1_B  TM=9.093E-01  e=3.428E-06  Aromatoleum aromaticum EbN1
  2vpw-assembly1_B  TM=8.818E-01  e=8.944E-06  Thermus thermophilus HB27
  1kqf-assembly1_B  TM=8.700E-01  e=4.083E-05  Escherichia coli
  9bt4-assembly1_H  TM=8.657E-01  e=9.981E-04  Methanosarcina acetivorans C2A
  4v4d-assembly1_B  TM=7.210E-01  e=3.585E-03  Pelobacter acidigallici

Secondary structure (DSSP, 8-state):
--------HHHHT-TT--EEE-TTS-EEE-GGG-----HHHHT-TT--EE--TT-SSPEE----SHHHHT-TT----------

Sequence (83 aa):
MAVCSQCGECIDVCPTGALYRDKAGVVRLKKKDCVGCLSCVGFCPTATMYYHADYVEPIKCISCGLCTKECPTGAITIEVLSG

Solvent-accessible surface area (backbone atoms only — not comparable to full-atom values): 5411 Å² total; per-residue (Å²): 136,78,71,62,82,53,82,50,70,44,36,81,58,32,92,68,58,23,38,45,71,47,98,86,58,47,51,44,74,44,66,95,52,51,82,49,81,53,50,37,36,76,68,31,92,76,65,41,39,44,73,51,95,94,44,63,60,71,46,59,68,71,84,79,51,59,71,35,73,71,35,90,83,61,86,46,85,85,81,84,85,80,128

Radius of gyration: 13.6 Å; Cα contacts (8 Å, |Δi|>4): 107; chains: 1; bounding box: 38×23×38 Å